Protein AF-A0A9E4GDI8-F1 (afdb_monomer)

Mean predicted aligned error: 14.71 Å

pLDDT: mean 86.77, std 12.16, range [35.47, 97.0]

Radius of gyration: 60.46 Å; Cα contacts (8 Å, |Δi|>4): 9; chains: 1; bounding box: 121×30×166 Å

Structure (mmCIF, N/CA/C/O backbone):
data_AF-A0A9E4GDI8-F1
#
_entry.id   AF-A0A9E4GDI8-F1
#
loop_
_atom_site.group_PDB
_atom_site.id
_atom_site.type_symbol
_atom_site.label_atom_id
_atom_site.label_alt_id
_atom_site.label_comp_id
_atom_site.label_asym_id
_atom_site.label_entity_id
_atom_site.label_seq_id
_atom_site.pdbx_PDB_ins_code
_atom_site.Cartn_x
_atom_site.Cartn_y
_atom_site.Cartn_z
_atom_site.occupancy
_atom_site.B_iso_or_equiv
_atom_site.auth_seq_id
_atom_site.auth_comp_id
_atom_site.auth_asym_id
_atom_site.auth_atom_id
_atom_site.pdbx_PDB_model_num
ATOM 1 N N . MET A 1 1 ? 57.748 15.803 -85.237 1.00 35.47 1 MET A N 1
ATOM 2 C CA . MET A 1 1 ? 56.454 16.250 -84.682 1.00 35.47 1 MET A CA 1
ATOM 3 C C . MET A 1 1 ? 55.592 15.006 -84.532 1.00 35.47 1 MET A C 1
ATOM 5 O O . MET A 1 1 ? 55.332 14.368 -85.541 1.00 35.47 1 MET A O 1
ATOM 9 N N . LEU A 1 2 ? 55.294 14.577 -83.299 1.00 44.78 2 LEU A N 1
ATOM 10 C CA . LEU A 1 2 ? 54.489 13.376 -83.039 1.00 44.78 2 LEU A CA 1
ATOM 11 C C . LEU A 1 2 ? 53.054 13.609 -83.529 1.00 44.78 2 LEU A C 1
ATOM 13 O O . LEU A 1 2 ? 52.298 14.337 -82.892 1.00 44.78 2 LEU A O 1
ATOM 17 N N . ALA A 1 3 ? 52.693 12.997 -84.652 1.00 49.34 3 ALA A N 1
ATOM 18 C CA . ALA A 1 3 ? 51.306 12.868 -85.066 1.00 49.34 3 ALA A CA 1
ATOM 19 C C . ALA A 1 3 ? 50.726 11.628 -84.372 1.00 49.34 3 ALA A C 1
ATOM 21 O O . ALA A 1 3 ? 51.090 10.507 -84.711 1.00 49.34 3 ALA A O 1
ATOM 22 N N . PHE A 1 4 ? 49.866 11.843 -83.378 1.00 60.97 4 PHE A N 1
ATOM 23 C CA . PHE A 1 4 ? 48.911 10.843 -82.908 1.00 60.97 4 PHE A CA 1
ATOM 24 C C . PHE A 1 4 ? 47.687 10.914 -83.832 1.00 60.97 4 PHE A C 1
ATOM 26 O O . PHE A 1 4 ? 46.903 11.858 -83.697 1.00 60.97 4 PHE A O 1
ATOM 33 N N . PRO A 1 5 ? 47.496 9.993 -84.790 1.00 63.22 5 PRO A N 1
ATOM 34 C CA . PRO A 1 5 ? 46.179 9.818 -85.378 1.00 63.22 5 PRO A CA 1
ATOM 35 C C . PRO A 1 5 ? 45.236 9.222 -84.312 1.00 63.22 5 PRO A C 1
ATOM 37 O O . PRO A 1 5 ? 45.672 8.416 -83.486 1.00 63.22 5 PRO A O 1
ATOM 40 N N . PRO A 1 6 ? 43.949 9.603 -84.278 1.00 62.31 6 PRO A N 1
ATOM 41 C CA . PRO A 1 6 ? 42.959 8.896 -83.479 1.00 62.31 6 PRO A CA 1
ATOM 42 C C . PRO A 1 6 ? 42.693 7.535 -84.134 1.00 62.31 6 PRO A C 1
ATOM 44 O O . PRO A 1 6 ? 41.814 7.397 -84.982 1.00 62.31 6 PRO A O 1
ATOM 47 N N . ASP A 1 7 ? 43.487 6.534 -83.769 1.00 70.81 7 ASP A N 1
ATOM 48 C CA . ASP A 1 7 ? 43.272 5.158 -84.203 1.00 70.81 7 ASP A CA 1
ATOM 49 C C . ASP A 1 7 ? 42.003 4.578 -83.554 1.00 70.81 7 ASP A C 1
ATOM 51 O O . ASP A 1 7 ? 41.621 4.942 -82.438 1.00 70.81 7 ASP A O 1
ATOM 55 N N . TRP A 1 8 ? 41.352 3.628 -84.235 1.00 77.31 8 TRP A N 1
ATOM 56 C CA . TRP A 1 8 ? 40.166 2.901 -83.745 1.00 77.31 8 TRP A CA 1
ATOM 57 C C . TRP A 1 8 ? 40.364 2.307 -82.335 1.00 77.31 8 TRP A C 1
ATOM 59 O O . TRP A 1 8 ? 39.433 2.226 -81.532 1.00 77.31 8 TRP A O 1
ATOM 69 N N . THR A 1 9 ? 41.605 1.960 -81.994 1.00 81.94 9 THR A N 1
ATOM 70 C CA . THR A 1 9 ? 42.047 1.523 -80.665 1.00 81.94 9 THR A CA 1
ATOM 71 C C . THR A 1 9 ? 41.797 2.552 -79.564 1.00 81.94 9 THR A C 1
ATOM 73 O O . THR A 1 9 ? 41.423 2.153 -78.464 1.00 81.94 9 THR A O 1
ATOM 76 N N . PHE A 1 10 ? 41.924 3.856 -79.831 1.00 83.81 10 PHE A N 1
ATOM 77 C CA . PHE A 1 10 ? 41.603 4.907 -78.858 1.00 83.81 10 PHE A CA 1
ATOM 78 C C . PHE A 1 10 ? 40.106 4.916 -78.522 1.00 83.81 10 PHE A C 1
ATOM 80 O O . PHE A 1 10 ? 39.724 5.002 -77.354 1.00 83.81 10 PHE A O 1
ATOM 87 N N . PHE A 1 11 ? 39.254 4.731 -79.534 1.00 85.25 11 PHE A N 1
ATOM 88 C CA . PHE A 1 11 ? 37.809 4.610 -79.344 1.00 85.25 11 PHE A CA 1
ATOM 89 C C . PHE A 1 11 ? 37.452 3.340 -78.557 1.00 85.25 11 PHE A C 1
ATOM 91 O O . PHE A 1 11 ? 36.686 3.406 -77.596 1.00 85.25 11 PHE A O 1
ATOM 98 N N . CYS A 1 12 ? 38.067 2.197 -78.886 1.00 87.44 12 CYS A N 1
ATOM 99 C CA . CYS A 1 12 ? 37.931 0.967 -78.100 1.00 87.44 12 CYS A CA 1
ATOM 100 C C . CYS A 1 12 ? 38.393 1.142 -76.646 1.00 87.44 12 CYS A C 1
ATOM 102 O O . CYS A 1 12 ? 37.747 0.617 -75.741 1.00 87.44 12 CYS A O 1
ATOM 104 N N . GLN A 1 13 ? 39.468 1.891 -76.397 1.00 88.62 13 GLN A N 1
ATOM 105 C CA . GLN A 1 13 ? 39.971 2.134 -75.046 1.00 88.62 13 GLN A CA 1
ATOM 106 C C . GLN A 1 13 ? 39.040 3.036 -74.228 1.00 88.62 13 GLN A C 1
ATOM 108 O O . GLN A 1 13 ? 38.829 2.766 -73.046 1.00 88.62 13 GLN A O 1
ATOM 113 N N . ILE A 1 14 ? 38.419 4.047 -74.846 1.00 91.44 14 ILE A N 1
ATOM 114 C CA . ILE A 1 14 ? 37.369 4.853 -74.203 1.00 91.44 14 ILE A CA 1
ATOM 115 C C . ILE A 1 14 ? 36.160 3.983 -73.856 1.00 91.44 14 ILE A C 1
ATOM 117 O O . ILE A 1 14 ? 35.658 4.052 -72.735 1.00 91.44 14 ILE A O 1
ATOM 121 N N . VAL A 1 15 ? 35.704 3.141 -74.787 1.00 93.31 15 VAL A N 1
ATOM 122 C CA . VAL A 1 15 ? 34.578 2.229 -74.539 1.00 93.31 15 VAL A CA 1
ATOM 123 C C . VAL A 1 15 ? 34.909 1.264 -73.399 1.00 93.31 15 VAL A C 1
ATOM 125 O O . VAL A 1 15 ? 34.106 1.110 -72.482 1.00 93.31 15 VAL A O 1
ATOM 128 N N . LEU A 1 16 ? 36.108 0.675 -73.393 1.00 92.62 16 LEU A N 1
ATOM 129 C CA . LEU A 1 16 ? 36.563 -0.205 -72.316 1.00 92.62 16 LEU A CA 1
ATOM 130 C C . LEU A 1 16 ? 36.623 0.526 -70.968 1.00 92.62 16 LEU A C 1
ATOM 132 O O . LEU A 1 16 ? 36.188 -0.024 -69.958 1.00 92.62 16 LEU A O 1
ATOM 136 N N . PHE A 1 17 ? 37.108 1.770 -70.946 1.00 94.00 17 PHE A N 1
ATOM 137 C CA . PHE A 1 17 ? 37.138 2.595 -69.740 1.00 94.00 17 PHE A CA 1
ATOM 138 C C . PHE A 1 17 ? 35.731 2.913 -69.225 1.00 94.00 17 PHE A C 1
ATOM 140 O O . PHE A 1 17 ? 35.487 2.804 -68.027 1.00 94.00 17 PHE A O 1
ATOM 147 N N . LEU A 1 18 ? 34.787 3.255 -70.107 1.00 94.69 18 LEU A N 1
ATOM 148 C CA . LEU A 1 18 ? 33.397 3.519 -69.725 1.00 94.69 18 LEU A CA 1
ATOM 149 C C . LEU A 1 18 ? 32.699 2.266 -69.189 1.00 94.69 18 LEU A C 1
ATOM 151 O O . LEU A 1 18 ? 31.986 2.350 -68.190 1.00 94.69 18 LEU A O 1
ATOM 155 N N . VAL A 1 19 ? 32.933 1.105 -69.808 1.00 94.25 19 VAL A N 1
ATOM 156 C CA . VAL A 1 19 ? 32.424 -0.184 -69.315 1.00 94.25 19 VAL A CA 1
ATOM 157 C C . VAL A 1 19 ? 33.023 -0.500 -67.946 1.00 94.25 19 VAL A C 1
ATOM 159 O O . VAL A 1 19 ? 32.280 -0.806 -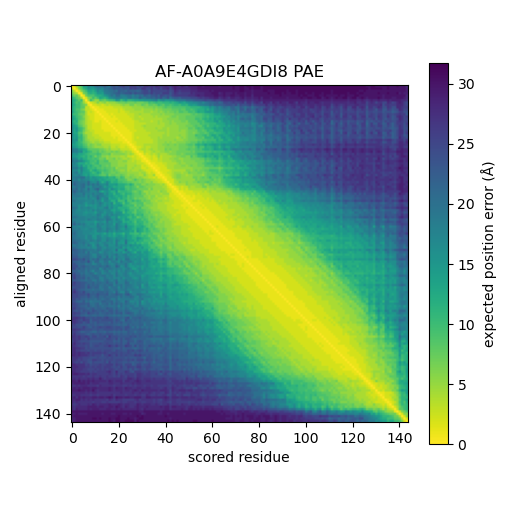67.015 1.00 94.25 19 VAL A O 1
ATOM 162 N N . LEU A 1 20 ? 34.343 -0.363 -67.788 1.00 91.56 20 LEU A N 1
ATOM 163 C CA . LEU A 1 20 ? 35.017 -0.561 -66.506 1.00 91.56 20 LEU A CA 1
ATOM 164 C C . LEU A 1 20 ? 34.462 0.390 -65.442 1.00 91.56 20 LEU A C 1
ATOM 166 O O . LEU A 1 20 ? 34.133 -0.056 -64.351 1.00 91.56 20 LEU A O 1
ATOM 170 N N . TRP A 1 21 ? 34.306 1.676 -65.759 1.00 91.25 21 TRP A N 1
ATOM 171 C CA . TRP A 1 21 ? 33.751 2.679 -64.853 1.00 91.25 21 TRP A CA 1
ATOM 172 C C . TRP A 1 21 ? 32.312 2.356 -64.443 1.00 91.25 21 TRP A C 1
ATOM 174 O O . TRP A 1 21 ? 31.977 2.460 -63.264 1.00 91.25 21 TRP A O 1
ATOM 184 N N . ALA A 1 22 ? 31.470 1.909 -65.379 1.00 90.94 22 ALA A N 1
ATOM 185 C CA . ALA A 1 22 ? 30.099 1.499 -65.088 1.00 90.94 22 ALA A CA 1
ATOM 186 C C . ALA A 1 22 ? 30.053 0.278 -64.152 1.00 90.94 22 ALA A C 1
ATOM 188 O O . ALA A 1 22 ? 29.294 0.275 -63.179 1.00 90.94 22 ALA A O 1
ATOM 189 N N . VAL A 1 23 ? 30.905 -0.724 -64.398 1.00 90.62 23 VAL A N 1
ATOM 190 C CA . VAL A 1 23 ? 31.053 -1.894 -63.519 1.0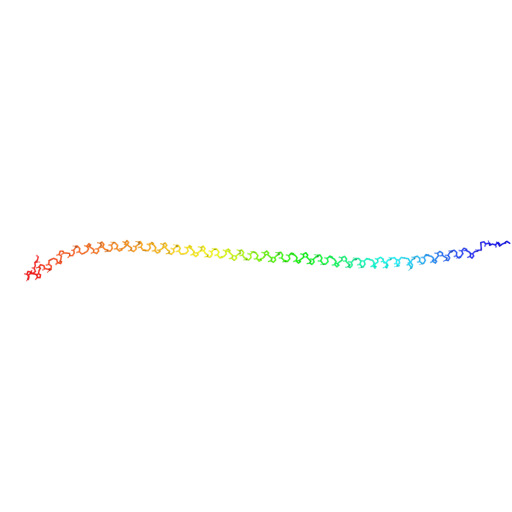0 90.62 23 VAL A CA 1
ATOM 191 C C . VAL A 1 23 ? 31.551 -1.463 -62.140 1.00 90.62 23 VAL A C 1
ATOM 193 O O . VAL A 1 23 ? 30.970 -1.850 -61.130 1.00 90.62 23 VAL A O 1
ATOM 196 N N . LEU A 1 24 ? 32.568 -0.602 -62.078 1.00 87.25 24 LEU A N 1
ATOM 197 C CA . LEU A 1 24 ? 33.147 -0.109 -60.829 1.00 87.25 24 LEU A CA 1
ATOM 198 C C . LEU A 1 24 ? 32.125 0.685 -60.005 1.00 87.25 24 LEU A C 1
ATOM 200 O O . LEU A 1 24 ? 32.006 0.484 -58.798 1.00 87.25 24 LEU A O 1
ATOM 204 N N . ARG A 1 25 ? 31.336 1.544 -60.660 1.00 87.00 25 ARG A N 1
ATOM 205 C CA . ARG A 1 25 ? 30.243 2.305 -60.040 1.00 87.00 25 ARG A CA 1
ATOM 206 C C . ARG A 1 25 ? 29.209 1.385 -59.396 1.00 87.00 25 ARG A C 1
ATOM 208 O O . ARG A 1 25 ? 28.827 1.612 -58.251 1.00 87.00 25 ARG A O 1
ATOM 215 N N . ARG A 1 26 ? 28.782 0.347 -60.118 1.00 84.12 26 ARG A N 1
ATOM 216 C CA . ARG A 1 26 ? 27.768 -0.610 -59.652 1.00 84.12 26 ARG A CA 1
ATOM 217 C C . ARG A 1 26 ? 28.297 -1.530 -58.546 1.00 84.12 26 ARG A C 1
ATOM 219 O O . ARG A 1 26 ? 27.565 -1.827 -57.610 1.00 84.12 26 ARG A O 1
ATOM 226 N N . VAL A 1 27 ? 29.547 -1.986 -58.656 1.00 85.62 27 VAL A N 1
ATOM 227 C CA . VAL A 1 27 ? 30.117 -3.036 -57.792 1.00 85.62 27 VAL A CA 1
ATOM 228 C C . VAL A 1 27 ? 30.839 -2.485 -56.564 1.00 85.62 27 VAL A C 1
ATOM 230 O O . VAL A 1 27 ? 30.859 -3.159 -55.543 1.00 85.62 27 VAL A O 1
ATOM 233 N N . LEU A 1 28 ? 31.433 -1.289 -56.619 1.00 81.50 28 LEU A N 1
ATOM 234 C CA . LEU A 1 28 ? 32.186 -0.739 -55.484 1.00 81.50 28 LEU A CA 1
ATOM 235 C C . LEU A 1 28 ? 31.467 0.422 -54.806 1.00 81.50 28 LEU A C 1
ATOM 237 O O . LEU A 1 28 ? 31.358 0.414 -53.585 1.00 81.50 28 LEU A O 1
ATOM 241 N N . PHE A 1 29 ? 30.957 1.404 -55.546 1.00 83.69 29 PHE A N 1
ATOM 242 C CA . PHE A 1 29 ? 30.465 2.632 -54.912 1.00 83.69 29 PHE A CA 1
ATOM 243 C C . PHE A 1 29 ? 29.132 2.441 -54.181 1.00 83.69 29 PHE A C 1
ATOM 245 O O . PHE A 1 29 ? 29.026 2.833 -53.021 1.00 83.69 29 PHE A O 1
ATOM 252 N N . GLU A 1 30 ? 28.141 1.798 -54.807 1.00 80.75 30 GLU A N 1
ATOM 253 C CA . GLU A 1 30 ? 26.856 1.526 -54.144 1.00 80.75 30 GLU A CA 1
ATOM 254 C C . GLU A 1 30 ? 26.992 0.658 -52.880 1.00 80.75 30 GLU A C 1
ATOM 256 O O . GLU A 1 30 ? 26.555 1.103 -51.816 1.00 80.75 30 GLU A O 1
ATOM 261 N N . PRO A 1 31 ? 27.616 -0.536 -52.920 1.00 83.94 31 PRO A N 1
ATOM 262 C CA . PRO A 1 31 ? 27.670 -1.386 -51.734 1.00 83.94 31 PRO A CA 1
ATOM 263 C C . PRO A 1 31 ? 28.561 -0.820 -50.626 1.00 83.94 31 PRO A C 1
ATOM 265 O O . PRO A 1 31 ? 28.251 -1.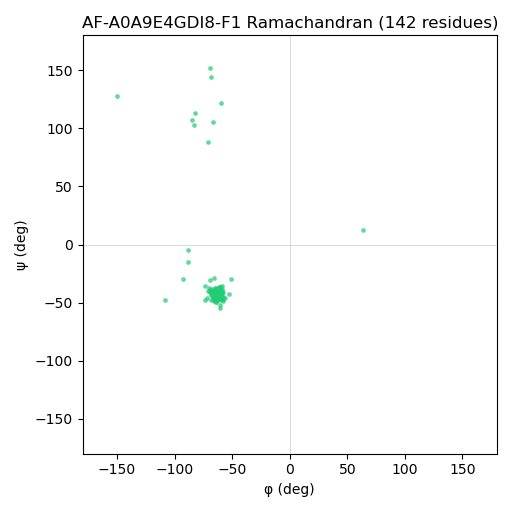032 -49.455 1.00 83.94 31 PRO A O 1
ATOM 268 N N . ASN A 1 32 ? 29.625 -0.069 -50.944 1.00 81.81 32 ASN A N 1
ATOM 269 C CA . ASN A 1 32 ? 30.426 0.572 -49.897 1.00 81.81 32 ASN A CA 1
ATOM 270 C C . ASN A 1 32 ? 29.631 1.669 -49.178 1.00 81.81 32 ASN A C 1
ATOM 272 O O . ASN A 1 32 ? 29.635 1.699 -47.952 1.00 81.81 32 ASN A O 1
ATOM 276 N N . LEU A 1 33 ? 28.892 2.520 -49.897 1.00 82.25 33 LEU A N 1
ATOM 277 C CA . LEU A 1 33 ? 28.067 3.556 -49.263 1.00 82.25 33 LEU A CA 1
ATOM 278 C C . LEU A 1 33 ? 26.966 2.956 -48.379 1.00 82.25 33 LEU A C 1
ATOM 280 O O . LEU A 1 33 ? 26.763 3.419 -47.258 1.00 82.25 33 LEU A O 1
ATOM 284 N N . VAL A 1 34 ? 26.313 1.885 -48.840 1.00 83.19 34 VAL A N 1
ATOM 285 C CA . VAL A 1 34 ? 25.309 1.155 -48.047 1.00 83.19 34 VAL A CA 1
ATOM 286 C C . VAL A 1 34 ? 25.931 0.539 -46.792 1.00 83.19 34 VAL A C 1
ATOM 288 O O . VAL A 1 34 ? 25.333 0.590 -45.720 1.00 83.19 34 VAL A O 1
ATOM 291 N N . LEU A 1 35 ? 27.145 -0.012 -46.885 1.00 80.81 35 LEU A N 1
ATOM 292 C CA . LEU A 1 35 ? 27.838 -0.586 -45.733 1.00 80.81 35 LEU A CA 1
ATOM 293 C C . LEU A 1 35 ? 28.207 0.478 -44.688 1.00 80.81 35 LEU A C 1
ATOM 295 O O . LEU A 1 35 ? 28.050 0.223 -43.494 1.00 80.81 35 LEU A O 1
ATOM 299 N N . LEU A 1 36 ? 28.676 1.657 -45.112 1.00 80.25 36 LEU A N 1
ATOM 300 C CA . LEU A 1 36 ? 28.946 2.767 -44.192 1.00 80.25 36 LEU A CA 1
ATOM 301 C C . LEU A 1 36 ? 27.655 3.262 -43.526 1.00 80.25 36 LEU A C 1
ATOM 303 O O . LEU A 1 36 ? 27.615 3.355 -42.300 1.00 80.25 36 LEU A O 1
ATOM 307 N N . ALA A 1 37 ? 26.591 3.476 -44.306 1.00 81.62 37 ALA A N 1
ATOM 308 C CA . ALA A 1 37 ? 25.293 3.901 -43.784 1.00 81.62 37 ALA A CA 1
ATOM 309 C C . ALA A 1 37 ? 24.703 2.884 -42.792 1.00 81.62 37 ALA A C 1
ATOM 311 O O . ALA A 1 37 ? 24.210 3.268 -41.737 1.00 81.62 37 ALA A O 1
ATOM 312 N N . ASN A 1 38 ? 24.821 1.581 -43.069 1.00 80.12 38 ASN A N 1
ATOM 313 C CA . ASN A 1 38 ? 24.373 0.529 -42.153 1.00 80.12 38 ASN A CA 1
ATOM 314 C C . ASN A 1 38 ? 25.172 0.509 -40.845 1.00 80.12 38 ASN A C 1
ATOM 316 O O . ASN A 1 38 ? 24.606 0.254 -39.788 1.00 80.12 38 ASN A O 1
ATOM 320 N N . ARG A 1 39 ? 26.484 0.772 -40.876 1.00 78.69 39 ARG A N 1
ATOM 321 C CA . ARG A 1 39 ? 27.301 0.822 -39.650 1.00 78.69 39 ARG A CA 1
ATOM 322 C C . ARG A 1 39 ? 26.949 2.024 -38.788 1.00 78.69 39 ARG A C 1
ATOM 324 O O . ARG A 1 39 ? 26.867 1.886 -37.567 1.00 78.69 39 ARG A O 1
ATOM 331 N N . GLU A 1 40 ? 26.729 3.168 -39.421 1.00 77.69 40 GLU A N 1
ATOM 332 C CA . GLU A 1 40 ? 26.304 4.390 -38.748 1.00 77.69 40 GLU A CA 1
ATOM 333 C C . GLU A 1 40 ? 24.900 4.217 -38.158 1.00 77.69 40 GLU A C 1
ATOM 335 O O . GLU A 1 40 ? 24.706 4.455 -36.968 1.00 77.69 40 GLU A O 1
ATOM 340 N N . HIS A 1 41 ? 23.964 3.669 -38.937 1.00 79.44 41 HIS A N 1
ATOM 341 C CA . HIS A 1 41 ? 22.604 3.378 -38.491 1.00 79.44 41 HIS A CA 1
ATOM 342 C C . HIS A 1 41 ? 22.559 2.350 -37.358 1.00 79.44 41 HIS A C 1
ATOM 344 O O . HIS A 1 41 ? 21.867 2.570 -36.373 1.00 79.44 41 HIS A O 1
ATOM 350 N N . ASN A 1 42 ? 23.329 1.263 -37.437 1.00 78.12 42 ASN A N 1
ATOM 351 C CA . ASN A 1 42 ? 23.348 0.249 -36.381 1.00 78.12 42 ASN A CA 1
ATOM 352 C C . ASN A 1 42 ? 23.971 0.785 -35.087 1.00 78.12 42 ASN A C 1
ATOM 354 O O . ASN A 1 42 ? 23.487 0.476 -34.003 1.00 78.12 42 ASN A O 1
ATOM 358 N N . SER A 1 43 ? 25.025 1.599 -35.182 1.00 77.31 43 SER A N 1
ATOM 359 C CA . SER A 1 43 ? 25.681 2.177 -34.001 1.00 77.31 43 SER A CA 1
ATOM 360 C C . SER A 1 43 ? 24.811 3.250 -33.345 1.00 77.31 43 SER A C 1
ATOM 362 O O . SER A 1 43 ? 24.624 3.237 -32.129 1.00 77.31 43 SER A O 1
ATOM 364 N N . ALA A 1 44 ? 24.249 4.159 -34.147 1.00 81.75 44 ALA A N 1
ATOM 365 C CA . ALA A 1 44 ? 23.356 5.208 -33.665 1.00 81.75 44 ALA A CA 1
ATOM 366 C C . ALA A 1 44 ? 22.024 4.630 -33.164 1.00 81.75 44 ALA A C 1
ATOM 368 O O . ALA A 1 44 ? 21.546 5.027 -32.105 1.00 81.75 44 ALA A O 1
ATOM 369 N N . GLY A 1 45 ? 21.470 3.650 -33.879 1.00 84.44 45 GLY A N 1
ATOM 370 C CA . GLY A 1 45 ? 20.242 2.946 -33.522 1.00 84.44 45 GLY A CA 1
ATOM 371 C C . GLY A 1 45 ? 20.382 2.169 -32.219 1.00 84.44 45 GLY A C 1
ATOM 372 O O . GLY A 1 45 ? 19.552 2.337 -31.335 1.00 84.44 45 GLY A O 1
ATOM 373 N N . ALA A 1 46 ? 21.471 1.415 -32.035 1.00 81.38 46 ALA A N 1
ATOM 374 C CA . ALA A 1 46 ? 21.722 0.701 -30.782 1.00 81.38 46 ALA A CA 1
ATOM 375 C C . ALA A 1 46 ? 21.912 1.656 -29.592 1.00 81.38 46 ALA A C 1
ATOM 377 O O . ALA A 1 46 ? 21.454 1.368 -28.486 1.00 81.38 46 ALA A O 1
ATOM 378 N N . LEU A 1 47 ? 22.565 2.807 -29.802 1.00 84.62 47 LEU A N 1
ATOM 379 C CA . LEU A 1 47 ? 22.709 3.818 -28.754 1.00 84.62 47 LEU A CA 1
ATOM 380 C C . LEU A 1 47 ? 21.352 4.439 -28.398 1.00 84.62 47 LEU A C 1
ATOM 382 O O . LEU A 1 47 ? 21.028 4.572 -27.219 1.00 84.62 47 LEU A O 1
ATOM 386 N N . GLN A 1 48 ? 20.548 4.777 -29.408 1.00 89.94 48 GLN A N 1
ATOM 387 C CA . GLN A 1 48 ? 19.213 5.335 -29.229 1.00 89.94 48 GLN A CA 1
ATOM 388 C C . GLN A 1 48 ? 18.288 4.343 -28.515 1.00 89.94 48 GLN A C 1
ATOM 390 O O . GLN A 1 48 ? 17.648 4.709 -27.530 1.00 89.94 48 GLN A O 1
ATOM 395 N N . GLU A 1 49 ? 18.272 3.083 -28.937 1.00 88.44 49 GLU A N 1
ATOM 396 C CA . GLU A 1 49 ? 17.501 2.017 -28.300 1.00 88.44 49 GLU A CA 1
ATOM 397 C C . GLU A 1 49 ? 17.937 1.815 -26.843 1.00 88.44 49 GLU A C 1
ATOM 399 O O . GLU A 1 49 ? 17.101 1.789 -25.943 1.00 88.44 49 GLU A O 1
ATOM 404 N N . ALA A 1 50 ? 19.245 1.796 -26.565 1.00 87.88 50 ALA A N 1
ATOM 405 C CA . ALA A 1 50 ? 19.749 1.705 -25.197 1.00 87.88 50 ALA A CA 1
ATOM 406 C C . ALA A 1 50 ? 19.325 2.904 -24.330 1.00 87.88 50 ALA A C 1
ATOM 408 O O . ALA A 1 50 ? 19.008 2.728 -23.151 1.00 87.88 50 ALA A O 1
ATOM 409 N N . THR A 1 51 ? 19.302 4.121 -24.887 1.00 91.81 51 THR A N 1
ATOM 410 C CA . THR A 1 51 ? 18.806 5.302 -24.160 1.00 91.81 51 THR A CA 1
ATOM 411 C C . THR A 1 51 ? 17.301 5.249 -23.919 1.00 91.81 51 THR A C 1
ATOM 413 O O . THR A 1 51 ? 16.867 5.585 -22.820 1.00 91.81 51 THR A O 1
ATOM 416 N N . GLN A 1 52 ? 16.519 4.771 -24.889 1.00 94.12 52 GLN A N 1
ATOM 417 C CA . GLN A 1 52 ? 15.073 4.602 -24.745 1.00 94.12 52 GLN A CA 1
ATOM 418 C C . GLN A 1 52 ? 14.742 3.543 -23.696 1.00 94.12 52 GLN A C 1
ATOM 420 O O . GLN A 1 52 ? 13.967 3.817 -22.791 1.00 94.12 52 GLN A O 1
ATOM 425 N N . ILE A 1 53 ? 15.408 2.386 -23.727 1.00 92.44 53 ILE A N 1
ATOM 426 C CA . ILE A 1 53 ? 15.217 1.327 -22.727 1.00 92.44 53 ILE A CA 1
ATOM 427 C C . ILE A 1 53 ? 15.532 1.840 -21.316 1.00 92.44 53 ILE A C 1
ATOM 429 O O . ILE A 1 53 ? 14.811 1.522 -20.371 1.00 92.44 53 ILE A O 1
ATOM 433 N N . LYS A 1 54 ? 16.592 2.643 -21.153 1.00 92.81 54 LYS A N 1
ATOM 434 C CA . LYS A 1 54 ? 16.917 3.255 -19.855 1.00 92.81 54 LYS A CA 1
ATOM 435 C C . LYS A 1 54 ? 15.852 4.252 -19.408 1.00 92.81 54 LYS A C 1
ATOM 437 O O . LYS A 1 54 ? 15.431 4.181 -18.258 1.00 92.81 54 LYS A O 1
ATOM 442 N N . ALA A 1 55 ? 15.406 5.134 -20.300 1.00 95.00 55 ALA A N 1
ATOM 443 C CA . ALA A 1 55 ? 14.355 6.099 -19.997 1.00 95.00 55 ALA A CA 1
ATOM 444 C C . ALA A 1 55 ? 13.042 5.394 -19.614 1.00 95.00 55 ALA A C 1
ATOM 446 O O . ALA A 1 55 ? 12.457 5.704 -18.581 1.00 95.00 55 ALA A O 1
ATOM 447 N N . ASP A 1 56 ? 12.633 4.378 -20.373 1.00 93.62 56 ASP A N 1
ATOM 448 C CA . ASP A 1 56 ? 11.434 3.586 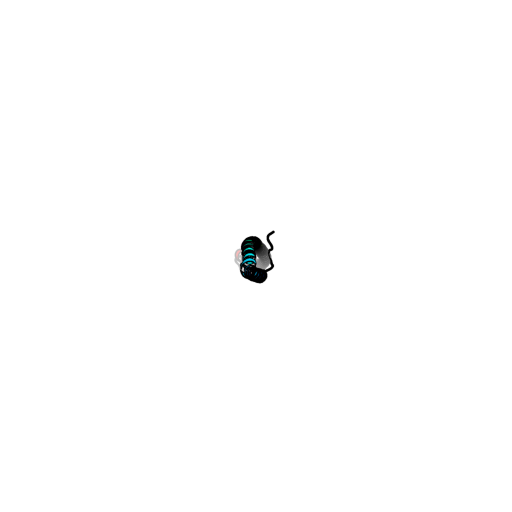-20.093 1.00 93.62 56 ASP A CA 1
ATOM 449 C C . ASP A 1 56 ? 11.545 2.830 -18.765 1.00 93.62 56 ASP A C 1
ATOM 451 O O . ASP A 1 56 ? 10.572 2.732 -18.018 1.00 93.62 56 ASP A O 1
ATOM 455 N N . ALA A 1 57 ? 12.728 2.296 -18.444 1.00 92.56 57 ALA A N 1
ATOM 456 C CA . ALA A 1 57 ? 12.976 1.640 -17.165 1.00 92.56 57 ALA A CA 1
ATOM 457 C C . ALA A 1 57 ? 12.902 2.627 -15.990 1.00 92.56 57 ALA A C 1
ATOM 459 O O . ALA A 1 57 ? 12.355 2.285 -14.941 1.00 92.56 57 ALA A O 1
ATOM 460 N N . GLU A 1 58 ? 13.413 3.848 -16.156 1.00 94.38 58 GLU A N 1
ATOM 461 C CA . GLU A 1 58 ? 13.300 4.905 -15.150 1.00 94.38 58 GLU A CA 1
ATOM 462 C C . GLU A 1 58 ? 11.850 5.350 -14.957 1.00 94.38 58 GLU A C 1
ATOM 464 O O . GLU A 1 58 ? 11.398 5.421 -13.814 1.00 94.38 58 GLU A O 1
ATOM 469 N N . VAL A 1 59 ? 11.102 5.573 -16.042 1.00 95.88 59 VAL A N 1
ATOM 470 C CA . VAL A 1 59 ? 9.679 5.944 -15.992 1.00 95.88 59 VAL A CA 1
ATOM 471 C C . VAL A 1 59 ? 8.869 4.854 -15.296 1.00 95.88 59 VAL A C 1
ATOM 473 O O . VAL A 1 59 ? 8.212 5.130 -14.294 1.00 95.88 59 VAL A O 1
ATOM 476 N N . LYS A 1 60 ? 8.995 3.593 -15.728 1.00 93.12 60 LYS A N 1
ATOM 477 C CA . LYS A 1 60 ? 8.311 2.460 -15.080 1.00 93.12 60 LYS A CA 1
ATOM 478 C C . LYS A 1 60 ? 8.734 2.290 -13.623 1.00 93.12 60 LYS A C 1
ATOM 480 O O . LYS A 1 60 ? 7.917 1.954 -12.771 1.00 93.12 60 LYS A O 1
ATOM 485 N N . GLY A 1 61 ? 10.008 2.532 -13.315 1.00 94.38 61 GLY A N 1
ATOM 486 C CA . GLY A 1 61 ? 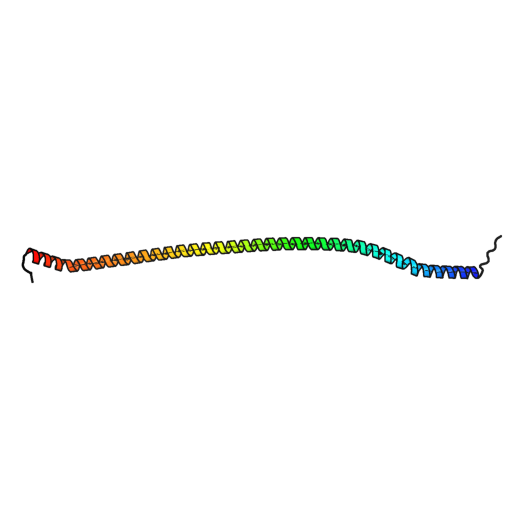10.522 2.500 -11.950 1.00 94.38 61 GLY A CA 1
ATOM 487 C C . GLY A 1 61 ? 9.912 3.589 -11.065 1.00 94.38 61 GLY A C 1
ATOM 488 O O . GLY A 1 61 ? 9.598 3.326 -9.903 1.00 94.38 61 GLY A O 1
ATOM 489 N N . GLN A 1 62 ? 9.721 4.796 -11.599 1.00 95.88 62 GLN A N 1
ATOM 490 C CA . GLN A 1 62 ? 9.042 5.889 -10.905 1.00 95.88 62 GLN A CA 1
ATOM 491 C C . GLN A 1 62 ? 7.553 5.592 -10.722 1.00 95.88 62 GLN A C 1
ATOM 493 O O . GLN A 1 62 ? 7.067 5.685 -9.599 1.00 95.88 62 GLN A O 1
ATOM 498 N N . GLU A 1 63 ? 6.853 5.159 -11.771 1.00 95.31 63 GLU A N 1
ATOM 499 C CA . GLU A 1 63 ? 5.440 4.766 -11.701 1.00 95.31 63 GLU A CA 1
ATOM 500 C C . GLU A 1 63 ? 5.210 3.675 -10.652 1.00 95.31 63 GLU A C 1
ATOM 502 O O . GLU A 1 63 ? 4.327 3.809 -9.807 1.00 95.31 63 GLU A O 1
ATOM 507 N N . TYR A 1 64 ? 6.053 2.639 -10.634 1.00 93.75 64 TYR A N 1
ATOM 508 C CA . TYR A 1 64 ? 5.971 1.568 -9.643 1.00 93.75 64 TYR A CA 1
ATOM 509 C C . TYR A 1 64 ? 6.165 2.080 -8.210 1.00 93.75 64 TYR A C 1
ATOM 511 O O . TYR A 1 64 ? 5.432 1.695 -7.299 1.00 93.75 64 TYR 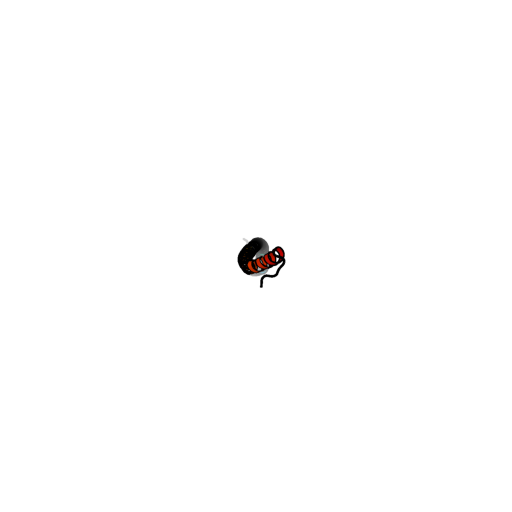A O 1
ATOM 519 N N . ARG A 1 65 ? 7.137 2.977 -7.987 1.00 94.50 65 ARG A N 1
ATOM 520 C CA . ARG A 1 65 ? 7.362 3.592 -6.667 1.00 94.50 65 ARG A CA 1
ATOM 521 C C . ARG A 1 65 ? 6.178 4.450 -6.234 1.00 94.50 65 ARG A C 1
ATOM 523 O O . ARG A 1 65 ? 5.804 4.389 -5.065 1.00 94.50 65 ARG A O 1
ATOM 530 N N . THR A 1 66 ? 5.596 5.214 -7.154 1.00 96.25 66 THR A N 1
ATOM 531 C CA . THR A 1 66 ? 4.416 6.046 -6.894 1.00 96.25 66 THR A CA 1
ATOM 532 C C . THR A 1 66 ? 3.211 5.184 -6.540 1.00 96.25 66 THR A C 1
ATOM 534 O O . THR A 1 66 ? 2.615 5.399 -5.490 1.00 96.25 66 THR A O 1
ATOM 537 N N . GLN A 1 67 ? 2.918 4.147 -7.330 1.00 94.69 67 GLN A N 1
ATOM 538 C CA . GLN A 1 67 ? 1.831 3.204 -7.044 1.00 94.69 67 GLN A CA 1
ATOM 539 C C . GLN A 1 67 ? 2.025 2.505 -5.694 1.00 94.69 67 GLN A C 1
ATOM 541 O O . GLN A 1 67 ? 1.077 2.351 -4.930 1.00 94.69 67 GLN A O 1
ATOM 546 N N . LEU A 1 68 ? 3.260 2.121 -5.354 1.00 95.81 68 LEU A N 1
ATOM 547 C CA . LEU A 1 68 ? 3.557 1.516 -4.057 1.00 95.81 68 LEU A CA 1
ATOM 548 C C . LEU A 1 68 ? 3.345 2.501 -2.897 1.00 95.81 68 LEU A C 1
ATOM 550 O O . LEU A 1 68 ? 2.858 2.104 -1.839 1.00 95.81 68 LEU A O 1
ATOM 554 N N . ALA A 1 69 ? 3.727 3.768 -3.070 1.00 96.00 69 ALA A N 1
ATOM 555 C CA . ALA A 1 69 ? 3.507 4.805 -2.066 1.00 96.00 69 ALA A CA 1
ATOM 556 C C . ALA A 1 69 ? 2.011 5.093 -1.874 1.00 96.00 69 ALA A C 1
ATOM 558 O O . ALA A 1 69 ? 1.548 5.177 -0.738 1.00 96.00 69 ALA A O 1
ATOM 559 N N . GLU A 1 70 ? 1.255 5.171 -2.968 1.00 95.88 70 GLU A N 1
ATOM 560 C CA . GLU A 1 70 ? -0.193 5.373 -2.955 1.00 95.88 70 GLU A CA 1
ATOM 561 C C . GLU A 1 70 ? -0.918 4.194 -2.299 1.00 95.88 70 GLU A C 1
ATOM 563 O O . GLU A 1 70 ? -1.703 4.401 -1.379 1.00 95.88 70 GLU A O 1
ATOM 568 N N . ALA A 1 71 ? -0.575 2.954 -2.661 1.00 94.06 71 ALA A N 1
ATOM 569 C CA . ALA A 1 71 ? -1.136 1.756 -2.041 1.00 94.06 71 ALA A CA 1
ATOM 570 C C . ALA A 1 71 ? -0.849 1.691 -0.531 1.00 94.06 71 ALA A C 1
ATOM 572 O O . ALA A 1 71 ? -1.730 1.350 0.256 1.00 94.06 71 ALA A O 1
ATOM 573 N N . ARG A 1 72 ? 0.368 2.058 -0.101 1.00 94.56 72 ARG A N 1
ATOM 574 C CA . ARG A 1 72 ? 0.714 2.145 1.329 1.00 94.56 72 ARG A CA 1
ATOM 575 C C . ARG A 1 72 ? -0.082 3.228 2.047 1.00 94.56 72 ARG A C 1
ATOM 577 O O . ARG A 1 72 ? -0.543 2.991 3.159 1.00 94.56 72 ARG A O 1
ATOM 584 N N . SER A 1 73 ? -0.243 4.395 1.425 1.00 96.00 73 SER A N 1
ATOM 585 C CA . SER A 1 73 ? -1.055 5.478 1.983 1.00 96.00 73 SER A CA 1
ATOM 586 C C . SER A 1 73 ? -2.524 5.071 2.098 1.00 96.00 73 SER A C 1
ATOM 588 O O . SER A 1 73 ? -3.133 5.320 3.132 1.00 96.00 73 SER A O 1
ATOM 590 N N . GLY A 1 74 ? -3.078 4.418 1.073 1.00 95.00 74 GLY A N 1
ATOM 591 C CA . GLY A 1 74 ? -4.449 3.908 1.080 1.00 95.00 74 GLY A CA 1
ATOM 592 C C . GLY A 1 74 ? -4.669 2.870 2.177 1.00 95.00 74 GLY A C 1
ATOM 593 O O . GLY A 1 74 ? -5.599 3.005 2.964 1.00 95.00 74 GLY A O 1
ATOM 594 N N . ALA A 1 75 ? -3.757 1.902 2.312 1.00 93.69 75 ALA A N 1
ATOM 595 C CA . ALA A 1 75 ? -3.825 0.903 3.377 1.00 93.69 75 ALA A CA 1
ATOM 596 C C . ALA A 1 75 ? -3.757 1.533 4.779 1.00 93.69 75 ALA A C 1
ATOM 598 O O . ALA A 1 75 ? -4.505 1.140 5.669 1.00 93.69 75 ALA A O 1
ATOM 599 N N . MET A 1 76 ? -2.891 2.532 4.985 1.00 94.12 76 MET A N 1
ATOM 600 C CA . MET A 1 76 ? -2.806 3.242 6.267 1.00 94.12 76 MET A CA 1
ATOM 601 C C . MET A 1 76 ? -4.109 3.989 6.583 1.00 94.12 76 MET A C 1
ATOM 603 O O . MET A 1 76 ? -4.589 3.933 7.710 1.00 94.12 76 MET A O 1
ATOM 607 N N . GLN A 1 77 ? -4.706 4.649 5.586 1.00 95.94 77 GLN A N 1
ATOM 608 C CA . GLN A 1 77 ? -5.983 5.350 5.742 1.00 95.94 77 GLN A CA 1
ATOM 609 C C . GLN A 1 77 ? -7.134 4.395 6.064 1.00 95.94 77 GLN A C 1
ATOM 611 O O . GLN A 1 77 ? -7.975 4.723 6.896 1.00 95.94 77 GLN A O 1
ATOM 616 N N . GLU A 1 78 ? -7.168 3.221 5.434 1.00 95.25 78 GLU A N 1
ATOM 617 C CA . GLU A 1 78 ? -8.175 2.196 5.710 1.00 95.25 78 GLU A CA 1
ATOM 618 C C . GLU A 1 78 ? -8.030 1.644 7.131 1.00 95.25 78 GLU A C 1
ATOM 620 O O . GLU A 1 78 ? -9.011 1.566 7.867 1.00 95.25 78 GLU A O 1
ATOM 625 N N . VAL A 1 79 ? -6.800 1.349 7.560 1.00 95.75 79 VAL A N 1
ATOM 626 C CA . VAL A 1 79 ? -6.520 0.926 8.938 1.00 95.75 79 VAL A CA 1
ATOM 627 C C . VAL A 1 79 ? -6.957 2.001 9.936 1.00 95.75 79 VAL A C 1
ATOM 629 O O . VAL A 1 79 ? -7.663 1.689 10.894 1.00 95.75 79 VAL A O 1
ATOM 632 N N . ASP A 1 80 ? -6.602 3.265 9.702 1.00 96.19 80 ASP A N 1
ATOM 633 C CA . ASP A 1 80 ? -7.013 4.378 10.562 1.00 96.19 80 ASP A CA 1
ATOM 634 C C . ASP A 1 80 ? -8.540 4.547 10.603 1.00 96.19 80 ASP A C 1
ATOM 636 O O . ASP A 1 80 ? -9.098 4.837 11.664 1.00 96.19 80 ASP A O 1
ATOM 640 N N . ALA A 1 81 ? -9.230 4.352 9.475 1.00 96.44 81 ALA A N 1
ATOM 641 C CA . ALA A 1 81 ? -10.687 4.402 9.407 1.00 96.44 81 ALA A CA 1
ATOM 642 C C . ALA A 1 81 ? -11.327 3.282 10.239 1.00 96.44 81 ALA A C 1
ATOM 644 O O . ALA A 1 81 ? -12.193 3.566 11.065 1.00 96.44 81 ALA A O 1
ATOM 645 N N . VAL A 1 82 ? -10.839 2.045 10.103 1.00 96.06 82 VAL A N 1
ATOM 646 C CA . VAL A 1 82 ? -11.306 0.895 10.893 1.00 96.06 82 VAL A CA 1
ATOM 647 C C . VAL A 1 82 ? -11.069 1.121 12.388 1.00 96.06 82 VAL A C 1
ATOM 649 O O . VAL A 1 82 ? -11.950 0.844 13.199 1.00 96.06 82 VAL A O 1
ATOM 652 N N . TYR A 1 83 ? -9.912 1.663 12.779 1.00 96.00 83 TYR A N 1
ATOM 653 C CA . TYR A 1 83 ? -9.642 1.985 14.183 1.00 96.00 83 TYR A CA 1
ATOM 654 C C . TYR A 1 83 ? -10.586 3.056 14.733 1.00 96.00 83 TYR A C 1
ATOM 656 O O . TYR A 1 83 ? -11.054 2.925 15.866 1.00 96.00 83 TYR A O 1
ATOM 664 N N . ARG A 1 84 ? -10.877 4.106 13.955 1.00 96.56 84 ARG A N 1
ATOM 665 C CA . ARG A 1 84 ? -11.831 5.148 14.360 1.00 96.56 84 ARG A CA 1
ATOM 666 C C . ARG A 1 84 ? -13.239 4.594 14.503 1.00 96.56 84 ARG A C 1
ATOM 668 O O . ARG A 1 84 ? -13.865 4.842 15.527 1.00 96.56 84 ARG A O 1
ATOM 675 N N . GLU A 1 85 ? -13.698 3.808 13.534 1.00 96.25 85 GLU A N 1
ATOM 676 C CA . GLU A 1 85 ? -15.014 3.170 13.586 1.00 96.25 85 GLU A CA 1
ATOM 677 C C . GLU A 1 85 ? -15.127 2.240 14.801 1.00 96.25 85 GLU A C 1
ATOM 679 O O . GLU A 1 85 ? -16.084 2.329 15.566 1.00 96.25 85 GLU A O 1
ATOM 684 N N . ALA A 1 86 ? -14.111 1.410 15.057 1.00 95.25 86 ALA A N 1
ATOM 685 C CA . ALA A 1 86 ? -14.081 0.546 16.235 1.00 95.25 86 ALA A CA 1
ATOM 686 C C . ALA A 1 86 ? -14.110 1.349 17.549 1.00 95.25 86 ALA A C 1
ATOM 688 O O . ALA A 1 86 ? -14.764 0.949 18.515 1.00 95.25 86 ALA A O 1
ATOM 689 N N . GLN A 1 87 ? -13.421 2.492 17.602 1.00 96.31 87 GLN A N 1
ATOM 690 C CA . GLN A 1 87 ? -13.434 3.375 18.767 1.00 96.31 87 GLN A CA 1
ATOM 691 C C . GLN A 1 87 ? -14.804 4.039 18.969 1.00 96.31 87 GLN A C 1
ATOM 693 O O . GLN A 1 87 ? -15.266 4.139 20.108 1.00 96.31 87 GLN A O 1
ATOM 698 N N . GLU A 1 88 ? -15.458 4.475 17.893 1.00 97.00 88 GLU A N 1
ATOM 699 C CA . GLU A 1 88 ? -16.811 5.036 17.927 1.00 97.00 88 GLU A CA 1
ATOM 700 C C . GLU A 1 88 ? -17.830 3.990 18.385 1.00 97.00 88 GLU A C 1
ATOM 702 O O . GLU A 1 88 ? -18.536 4.232 19.363 1.00 97.00 88 GLU A O 1
ATOM 707 N N . GLN A 1 89 ? -17.818 2.791 17.796 1.00 96.25 89 GLN A N 1
ATOM 708 C CA . GLN A 1 89 ? -18.680 1.678 18.208 1.00 96.25 89 GLN A CA 1
ATOM 709 C C . GLN A 1 89 ? -18.450 1.284 19.670 1.00 96.25 89 GLN A C 1
ATOM 711 O O . GLN A 1 89 ? -19.401 1.070 20.422 1.00 96.25 89 GLN A O 1
ATOM 716 N N . SER A 1 90 ? -17.190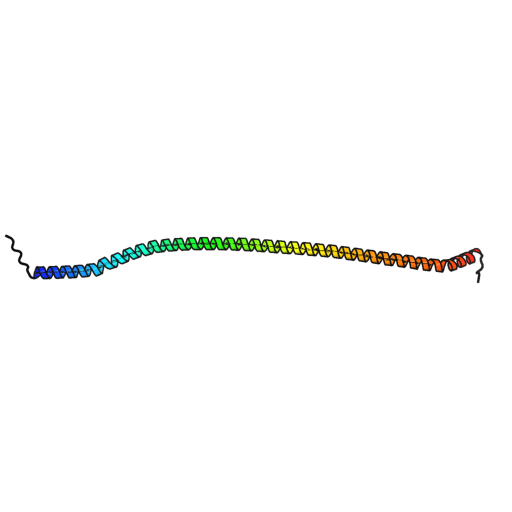 1.224 20.116 1.00 94.88 90 SER A N 1
ATOM 717 C CA . SER A 1 90 ? -16.880 0.943 21.520 1.00 94.88 90 SER A CA 1
ATOM 718 C C . SER A 1 90 ? -17.432 2.023 22.446 1.00 94.88 90 SER A C 1
ATOM 720 O O . SER A 1 90 ? -17.892 1.701 23.542 1.00 94.88 90 SER A O 1
ATOM 722 N N . ARG A 1 91 ? -17.369 3.295 22.043 1.00 96.50 91 ARG A N 1
ATOM 723 C CA . ARG A 1 91 ? -17.908 4.401 22.833 1.00 96.50 91 ARG A CA 1
ATOM 724 C C . ARG A 1 91 ? -19.431 4.342 22.894 1.00 96.50 91 ARG A C 1
ATOM 726 O O . ARG A 1 91 ? -19.979 4.519 23.978 1.00 96.50 91 ARG A O 1
ATOM 733 N N . GLU A 1 92 ? -20.092 4.071 21.773 1.00 96.81 92 GLU A N 1
ATOM 734 C CA . GLU A 1 92 ? -21.546 3.901 21.718 1.00 96.81 92 GLU A CA 1
ATOM 735 C C . GLU A 1 92 ? -22.012 2.737 22.593 1.00 96.81 92 GLU A C 1
ATOM 737 O O . GLU A 1 92 ? -22.924 2.918 23.392 1.00 96.81 92 GLU A O 1
ATOM 742 N N . LEU A 1 93 ? -21.342 1.583 22.531 1.00 96.69 93 LEU A N 1
ATOM 743 C CA . LEU A 1 93 ? -21.650 0.430 23.383 1.00 96.69 93 LEU A CA 1
ATOM 744 C C . LEU A 1 93 ? -21.521 0.751 24.875 1.00 96.69 93 LEU A C 1
ATOM 746 O O . LEU A 1 93 ? -22.370 0.353 25.671 1.00 96.69 93 LEU A O 1
ATOM 750 N N . ILE A 1 94 ? -20.466 1.469 25.270 1.00 96.62 94 ILE A N 1
ATOM 751 C CA . ILE A 1 94 ? -20.276 1.870 26.670 1.00 96.62 94 ILE A CA 1
ATOM 752 C C . ILE A 1 94 ? -21.374 2.844 27.105 1.00 96.62 94 ILE A C 1
ATOM 754 O O . ILE A 1 94 ? -21.884 2.723 28.220 1.00 96.62 94 ILE A O 1
ATOM 758 N N . GLU A 1 95 ? -21.743 3.799 26.251 1.00 96.75 95 GLU A N 1
ATOM 759 C CA . GLU A 1 95 ? -22.795 4.763 26.570 1.00 96.75 95 GLU A CA 1
ATOM 760 C C . GLU A 1 95 ? -24.164 4.079 26.674 1.00 96.75 95 GLU A C 1
ATOM 762 O O . GLU A 1 95 ? -24.866 4.289 27.659 1.00 96.75 95 GLU A O 1
ATOM 767 N N . GLN A 1 96 ? -24.492 3.177 25.744 1.00 96.44 96 GLN A N 1
ATOM 768 C CA . GLN A 1 96 ? -25.708 2.360 25.795 1.00 96.44 96 GLN A CA 1
ATOM 769 C C . GLN A 1 96 ? -25.767 1.521 27.074 1.00 96.44 96 GLN A C 1
ATOM 771 O O . GLN A 1 96 ? -26.755 1.579 27.802 1.00 96.44 96 GLN A O 1
ATOM 776 N N . ALA A 1 97 ? -24.689 0.808 27.418 1.00 95.19 97 ALA A N 1
ATOM 777 C CA . ALA A 1 97 ? -24.634 0.012 28.645 1.00 95.19 97 ALA A CA 1
ATOM 778 C C . ALA A 1 97 ? -24.804 0.878 29.908 1.00 95.19 97 ALA A C 1
ATOM 780 O O . ALA A 1 97 ? -25.430 0.466 30.890 1.00 95.19 97 ALA A O 1
ATOM 781 N N . ARG A 1 98 ? -24.259 2.100 29.897 1.00 95.88 98 ARG A N 1
ATOM 782 C CA . ARG A 1 98 ? -24.425 3.059 30.993 1.00 95.88 98 ARG A CA 1
ATOM 783 C C . ARG A 1 98 ? -25.864 3.555 31.093 1.00 95.88 98 ARG A C 1
ATOM 785 O O . ARG A 1 98 ? -26.390 3.663 32.204 1.00 95.88 98 ARG A O 1
ATOM 792 N N . GLU A 1 99 ? -26.493 3.839 29.961 1.00 96.81 99 GLU A N 1
ATOM 793 C CA . GLU A 1 99 ? -27.878 4.283 29.889 1.00 96.81 99 GLU A CA 1
ATOM 794 C C . GLU A 1 99 ? -28.828 3.177 30.368 1.00 96.81 99 GLU A C 1
ATOM 796 O O . GLU A 1 99 ? -29.616 3.413 31.286 1.00 96.81 99 GLU A O 1
ATOM 801 N N . GLU A 1 100 ? -28.664 1.945 29.884 1.00 95.50 100 GLU A N 1
ATOM 802 C CA . GLU A 1 100 ? -29.406 0.762 30.340 1.00 95.50 100 GLU A CA 1
ATOM 803 C C . GLU A 1 100 ? -29.235 0.514 31.844 1.00 95.50 100 GLU A C 1
ATOM 805 O O . GLU A 1 100 ? -30.215 0.294 32.564 1.00 95.50 100 GLU A O 1
ATOM 810 N N . SER A 1 101 ? -28.002 0.608 32.357 1.00 95.06 101 SER A N 1
ATOM 811 C CA . SER A 1 101 ? -27.744 0.492 33.794 1.00 95.06 101 SER A CA 1
ATOM 812 C C . SER A 1 101 ? -28.464 1.583 34.587 1.00 95.06 101 SER A C 1
ATOM 814 O O . SER A 1 101 ? -29.001 1.297 35.660 1.00 95.06 101 SER A O 1
ATOM 816 N N . SER A 1 102 ? -28.489 2.820 34.086 1.00 95.56 102 SER A N 1
ATOM 817 C CA . SER A 1 102 ? -29.157 3.936 34.757 1.00 95.56 102 SER A CA 1
ATOM 818 C C . SER A 1 102 ? -30.679 3.767 34.776 1.00 95.56 102 SER A C 1
ATOM 820 O O . SER A 1 102 ? -31.306 3.987 35.816 1.00 95.56 102 SER A O 1
ATOM 822 N N . GLN A 1 103 ? -31.262 3.296 33.669 1.00 96.50 103 GLN A N 1
ATOM 823 C CA . GLN A 1 103 ? -32.688 3.002 33.551 1.00 96.50 103 GLN A CA 1
ATOM 824 C C . GLN A 1 103 ? -33.081 1.850 34.474 1.00 96.50 103 GLN A C 1
ATOM 826 O O . GLN A 1 103 ? -34.049 1.968 35.224 1.00 96.50 103 GLN A O 1
ATOM 831 N N . THR A 1 104 ? -32.290 0.776 34.491 1.00 95.25 104 THR A N 1
ATOM 832 C CA . THR A 1 104 ? -32.502 -0.369 35.386 1.00 95.25 104 THR A CA 1
ATOM 833 C C . THR A 1 104 ? -32.469 0.074 36.847 1.00 95.25 104 THR A C 1
ATOM 835 O O . THR A 1 104 ? -33.359 -0.272 37.620 1.00 95.25 104 THR A O 1
ATOM 838 N N . LEU A 1 105 ? -31.490 0.900 37.234 1.00 95.69 105 LEU A N 1
ATOM 839 C CA . LEU A 1 105 ? -31.384 1.414 38.600 1.00 95.69 105 LEU A CA 1
ATOM 840 C C . LEU A 1 105 ? -32.584 2.298 38.978 1.00 95.69 105 LEU A C 1
ATOM 842 O O . LEU A 1 105 ? -33.068 2.230 40.108 1.00 95.69 105 LEU A O 1
ATOM 846 N N . ALA A 1 106 ? -33.069 3.124 38.048 1.00 95.75 106 ALA A N 1
ATOM 847 C CA . ALA A 1 106 ? -34.249 3.958 38.258 1.00 95.75 106 ALA A CA 1
ATOM 848 C C . ALA A 1 106 ? -35.520 3.110 38.435 1.00 95.75 106 ALA A C 1
ATOM 850 O O . ALA A 1 106 ? -36.283 3.347 39.373 1.00 95.75 106 ALA A O 1
ATOM 851 N N . GLN A 1 107 ? -35.710 2.086 37.598 1.00 95.38 107 GLN A N 1
ATOM 852 C CA . GLN A 1 107 ? -36.823 1.140 37.716 1.00 95.38 107 GLN A CA 1
ATOM 853 C C . GLN A 1 107 ? -36.782 0.383 39.047 1.00 95.38 107 GLN A C 1
ATOM 855 O O . GLN A 1 107 ? -37.803 0.295 39.726 1.00 95.38 107 GLN A O 1
ATOM 860 N N . LEU A 1 108 ? -35.601 -0.094 39.458 1.00 94.81 108 LEU A N 1
ATOM 861 C CA . LEU A 1 108 ? -35.419 -0.819 40.718 1.00 94.81 108 LEU A CA 1
ATOM 862 C C . LEU A 1 108 ? -35.729 0.058 41.940 1.00 94.81 108 LEU A C 1
ATOM 864 O O . LEU A 1 108 ? -36.317 -0.400 42.916 1.00 94.81 108 LEU A O 1
ATOM 868 N N . ARG A 1 109 ? -35.343 1.340 41.899 1.00 94.81 109 ARG A N 1
ATOM 869 C CA . ARG A 1 109 ? -35.695 2.305 42.953 1.00 94.81 109 ARG A CA 1
ATOM 870 C C . ARG A 1 109 ? -37.200 2.523 43.023 1.00 94.81 109 ARG A C 1
ATOM 872 O O . ARG A 1 109 ? -37.757 2.515 44.114 1.00 94.81 109 ARG A O 1
ATOM 879 N N . GLN A 1 110 ? -37.857 2.663 41.874 1.00 95.62 110 GLN A N 1
ATOM 880 C CA . GLN A 1 110 ? -39.304 2.842 41.819 1.00 95.62 110 GLN A CA 1
ATOM 881 C C . GLN A 1 110 ? -40.063 1.605 42.325 1.00 95.62 110 GLN A C 1
ATOM 883 O O . GLN A 1 110 ? -41.073 1.752 43.012 1.00 95.62 110 GLN A O 1
ATOM 888 N N . SER A 1 111 ? -39.602 0.390 42.007 1.00 94.19 111 SER A N 1
ATOM 889 C CA . SER A 1 111 ? -40.213 -0.837 42.529 1.00 94.19 111 SER A CA 1
ATOM 890 C C . SER A 1 111 ? -39.996 -0.982 44.034 1.00 94.19 111 SER A C 1
ATOM 892 O O . SER A 1 111 ? -40.951 -1.284 44.740 1.00 94.19 111 SER A O 1
ATOM 894 N N . LEU A 1 112 ? -38.795 -0.676 44.538 1.00 94.06 112 LEU A N 1
ATOM 895 C CA . LEU A 1 112 ? -38.512 -0.669 45.977 1.00 94.06 112 LEU A CA 1
ATOM 896 C C . LEU A 1 112 ? -39.384 0.333 46.737 1.00 94.06 112 LEU A C 1
ATOM 898 O O . LEU A 1 112 ? -39.923 -0.001 47.786 1.00 94.06 112 LEU A O 1
ATOM 902 N N . GLU A 1 113 ? -39.556 1.553 46.226 1.00 94.56 113 GLU A N 1
ATOM 903 C CA . GLU A 1 113 ? -40.444 2.538 46.855 1.00 94.56 113 GLU A CA 1
ATOM 904 C C . GLU A 1 113 ? -41.891 2.036 46.932 1.00 94.56 113 GLU A C 1
ATOM 906 O O . GLU A 1 113 ? -42.550 2.224 47.958 1.00 94.56 113 GLU A O 1
ATOM 911 N N . ARG A 1 114 ? -42.372 1.352 45.884 1.00 95.00 114 ARG A N 1
ATOM 912 C CA . ARG A 1 114 ? -43.699 0.721 45.880 1.00 95.00 114 ARG A CA 1
ATOM 913 C C . ARG A 1 114 ? -43.796 -0.419 46.891 1.00 95.00 114 ARG A C 1
ATOM 915 O O . ARG A 1 114 ? -44.726 -0.406 47.688 1.00 95.00 114 ARG A O 1
ATOM 922 N N . GLU A 1 115 ? -42.833 -1.339 46.911 1.00 93.19 115 GLU A N 1
ATOM 923 C CA . GLU A 1 115 ? -42.802 -2.452 47.874 1.00 93.19 115 GLU A CA 1
ATOM 924 C C . GLU A 1 115 ? -42.746 -1.953 49.321 1.00 93.19 115 GLU A C 1
ATOM 926 O O . GLU A 1 115 ? -43.440 -2.480 50.186 1.00 93.19 115 GLU A O 1
ATOM 931 N N . ILE A 1 116 ? -41.963 -0.906 49.605 1.00 94.06 116 ILE A N 1
ATOM 932 C CA . ILE A 1 116 ? -41.899 -0.305 50.944 1.00 94.06 116 ILE A CA 1
ATOM 933 C C . ILE A 1 116 ? -43.249 0.308 51.326 1.00 94.06 116 ILE A C 1
ATOM 935 O O . ILE A 1 116 ? -43.673 0.172 52.474 1.00 94.06 116 ILE A O 1
ATOM 939 N N . ALA A 1 117 ? -43.916 1.001 50.400 1.00 93.38 117 ALA A N 1
ATOM 940 C CA . ALA A 1 117 ? -45.233 1.578 50.653 1.00 93.38 117 ALA A CA 1
ATOM 941 C C . ALA A 1 117 ? -46.288 0.490 50.913 1.00 93.38 117 ALA A C 1
ATOM 943 O O . ALA A 1 117 ? -47.070 0.613 51.855 1.00 93.38 117 ALA A O 1
ATOM 944 N N . GLU A 1 118 ? -46.266 -0.589 50.132 1.00 93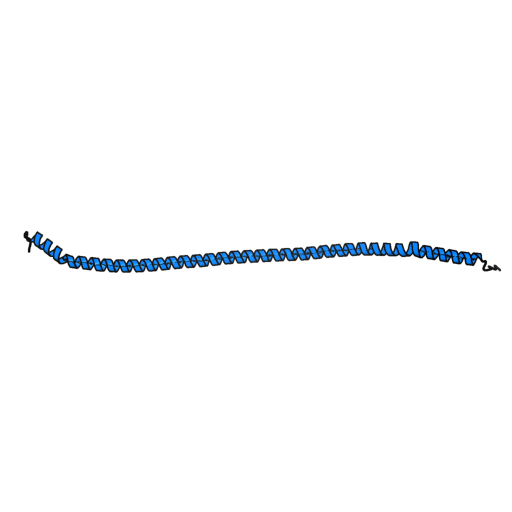.94 118 GLU A N 1
ATOM 945 C CA . GLU A 1 118 ? -47.177 -1.729 50.266 1.00 93.94 118 GLU A CA 1
ATOM 946 C C . GLU A 1 118 ? -46.933 -2.490 51.579 1.00 93.94 118 GLU A C 1
ATOM 948 O O . GLU A 1 118 ? -47.857 -2.675 52.366 1.00 93.94 118 GLU A O 1
ATOM 953 N N . ALA A 1 119 ? -45.674 -2.795 51.912 1.00 90.12 119 ALA A N 1
ATOM 954 C CA . ALA A 1 119 ? -45.310 -3.434 53.177 1.00 90.12 119 ALA A CA 1
ATOM 955 C C . ALA A 1 119 ? -45.675 -2.581 54.404 1.00 90.12 119 ALA A C 1
ATOM 957 O O . ALA A 1 119 ? -46.072 -3.119 55.439 1.00 90.12 119 ALA A O 1
ATOM 958 N N . ARG A 1 120 ? -45.553 -1.248 54.312 1.00 91.38 120 ARG A N 1
ATOM 959 C CA . ARG A 1 120 ? -46.023 -0.335 55.367 1.00 91.38 120 ARG A CA 1
ATOM 960 C C . ARG A 1 120 ? -47.537 -0.395 55.522 1.00 91.38 120 ARG A C 1
ATOM 962 O O . ARG A 1 120 ? -48.006 -0.472 56.653 1.00 91.38 120 ARG A O 1
ATOM 969 N N . HIS A 1 121 ? -48.274 -0.390 54.414 1.00 92.62 121 HIS A N 1
ATOM 970 C CA . HIS A 1 121 ? -49.729 -0.486 54.434 1.00 92.62 121 HIS A CA 1
ATOM 971 C C . HIS A 1 121 ? -50.206 -1.806 55.059 1.00 92.62 121 HIS A C 1
ATOM 973 O O . HIS A 1 121 ? -51.064 -1.796 55.940 1.00 92.62 121 HIS A O 1
ATOM 979 N N . ASP A 1 122 ? -49.587 -2.927 54.687 1.00 90.00 122 ASP A N 1
ATOM 980 C CA . ASP A 1 122 ? -49.871 -4.243 55.270 1.00 90.00 122 ASP A CA 1
ATOM 981 C C . ASP A 1 122 ? -49.557 -4.298 56.771 1.00 90.00 122 ASP A C 1
ATOM 983 O O . ASP A 1 122 ? -50.316 -4.879 57.552 1.00 90.00 122 ASP A O 1
ATOM 987 N N . LEU A 1 123 ? -48.451 -3.679 57.206 1.00 86.00 123 LEU A N 1
ATOM 988 C CA . LEU A 1 123 ? -48.145 -3.562 58.632 1.00 86.00 123 LEU A CA 1
ATOM 989 C C . LEU A 1 123 ? -49.221 -2.758 59.361 1.00 86.00 123 LEU A C 1
ATOM 991 O O . LEU A 1 123 ? -49.692 -3.211 60.400 1.00 86.00 123 LEU A O 1
ATOM 995 N N . GLU A 1 124 ? -49.622 -1.603 58.825 1.00 87.81 124 GLU A N 1
ATOM 996 C CA . GLU A 1 124 ? -50.663 -0.754 59.413 1.00 87.81 124 GLU A CA 1
ATOM 997 C C . GLU A 1 124 ? -51.993 -1.498 59.577 1.00 87.81 124 GLU A C 1
ATOM 999 O O . GLU A 1 124 ? -52.620 -1.395 60.631 1.00 87.81 124 GLU A O 1
ATOM 1004 N N . GLN A 1 125 ? -52.386 -2.314 58.594 1.00 88.25 125 GLN A N 1
ATOM 1005 C CA . GLN A 1 125 ? -53.583 -3.156 58.688 1.00 88.25 125 GLN A CA 1
ATOM 1006 C C . GLN A 1 125 ? -53.480 -4.242 59.769 1.00 88.25 125 GLN A C 1
ATOM 1008 O O . GLN A 1 125 ? -54.498 -4.627 60.337 1.00 88.25 125 GLN A O 1
ATOM 1013 N N . ARG A 1 126 ? -52.269 -4.724 60.077 1.00 82.00 126 ARG A N 1
ATOM 1014 C CA . ARG A 1 126 ? -52.015 -5.769 61.085 1.00 82.00 126 ARG A CA 1
ATOM 1015 C C . ARG A 1 126 ? -51.805 -5.233 62.505 1.00 82.00 126 ARG A C 1
ATOM 1017 O O . ARG A 1 126 ? -51.883 -6.007 63.459 1.00 82.00 126 ARG A O 1
ATOM 1024 N N . ILE A 1 127 ? -51.554 -3.932 62.682 1.00 81.81 127 ILE A N 1
ATOM 1025 C CA . ILE A 1 127 ? -51.402 -3.292 64.006 1.00 81.81 127 ILE A CA 1
ATOM 1026 C C . ILE A 1 127 ? -52.588 -3.577 64.958 1.00 81.81 127 ILE A C 1
ATOM 1028 O O . ILE A 1 127 ? -52.322 -3.871 66.129 1.00 81.81 127 ILE A O 1
ATOM 1032 N N . PRO A 1 128 ? -53.868 -3.531 64.529 1.00 80.69 128 PRO A N 1
ATOM 1033 C CA . PRO A 1 128 ? -55.011 -3.842 65.390 1.00 80.69 128 PRO A CA 1
ATOM 1034 C C . PRO A 1 128 ? -54.999 -5.292 65.885 1.00 80.69 128 PRO A C 1
ATOM 1036 O O . PRO A 1 128 ? -55.219 -5.530 67.072 1.00 80.69 128 PRO A O 1
ATOM 1039 N N . ASP A 1 129 ? -54.670 -6.245 65.009 1.00 81.25 129 ASP A N 1
ATOM 1040 C CA . ASP A 1 129 ? -54.602 -7.671 65.348 1.00 81.25 129 ASP A CA 1
ATOM 1041 C C . ASP A 1 129 ? -53.492 -7.949 66.366 1.00 81.25 129 ASP A C 1
ATOM 1043 O O . ASP A 1 129 ? -53.730 -8.601 67.385 1.00 81.25 129 ASP A O 1
ATOM 1047 N N . PHE A 1 130 ? -52.302 -7.373 66.161 1.00 77.25 130 PHE A N 1
ATOM 1048 C CA . PHE A 1 130 ? -51.208 -7.460 67.133 1.00 77.25 130 PHE A CA 1
ATOM 1049 C C . PHE A 1 130 ? -51.560 -6.792 68.468 1.00 77.25 130 PHE A C 1
ATOM 1051 O O . PHE A 1 130 ? -51.229 -7.318 69.531 1.00 77.25 130 PHE A O 1
ATOM 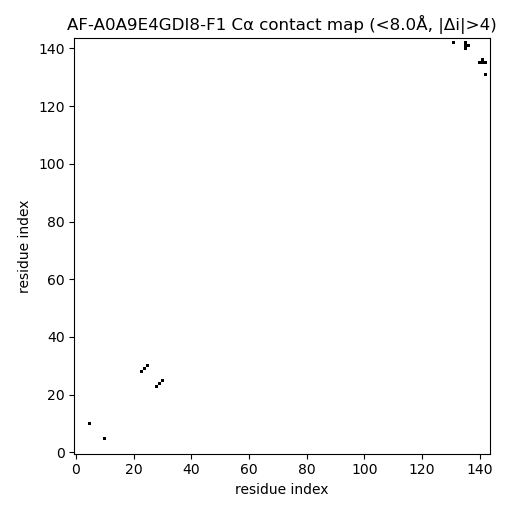1058 N N . SER A 1 131 ? -52.248 -5.647 68.438 1.00 79.94 131 SER A N 1
ATOM 1059 C CA . SER A 1 131 ? -52.680 -4.946 69.655 1.00 79.94 131 SER A CA 1
ATOM 1060 C C . SER A 1 131 ? -53.684 -5.780 70.454 1.00 79.94 131 SER A C 1
ATOM 1062 O O . SER A 1 131 ? -53.568 -5.877 71.678 1.00 79.94 131 SER A O 1
ATOM 1064 N N . ASN A 1 132 ? -54.620 -6.439 69.765 1.00 78.31 132 ASN A N 1
ATOM 1065 C CA . ASN A 1 132 ? -55.582 -7.358 70.368 1.00 78.31 132 ASN A CA 1
ATOM 1066 C C . ASN A 1 132 ? -54.899 -8.604 70.948 1.00 78.31 132 ASN A C 1
ATOM 1068 O O . ASN A 1 132 ? -55.225 -9.015 72.062 1.00 78.31 132 ASN A O 1
ATOM 1072 N N . GLU A 1 133 ? -53.917 -9.180 70.250 1.00 78.75 133 GLU A N 1
ATOM 1073 C CA . GLU A 1 133 ? -53.163 -10.343 70.733 1.00 78.75 133 GLU A CA 1
ATOM 1074 C C . GLU A 1 133 ? -52.345 -10.017 71.996 1.00 78.75 133 GLU A C 1
ATOM 1076 O O . GLU A 1 133 ? -52.346 -10.781 72.969 1.00 78.75 133 GLU A O 1
ATOM 1081 N N . ILE A 1 134 ? -51.693 -8.849 72.027 1.00 78.19 134 ILE A N 1
ATOM 1082 C CA . ILE A 1 134 ? -50.951 -8.370 73.200 1.00 78.19 134 ILE A CA 1
ATOM 1083 C C . ILE A 1 134 ? -51.906 -8.108 74.368 1.00 78.19 134 ILE A C 1
ATOM 1085 O O . ILE A 1 134 ? -51.637 -8.568 75.481 1.00 78.19 134 ILE A O 1
ATOM 1089 N N . ALA A 1 135 ? -53.029 -7.421 74.132 1.00 75.62 135 ALA A N 1
ATOM 1090 C CA . ALA A 1 135 ? -54.036 -7.162 75.159 1.00 75.62 135 ALA A CA 1
ATOM 1091 C C . ALA A 1 135 ? -54.616 -8.468 75.730 1.00 75.62 135 ALA A C 1
ATOM 1093 O O . ALA A 1 135 ? -54.724 -8.609 76.949 1.00 75.62 135 ALA A O 1
ATOM 1094 N N . ALA A 1 136 ? -54.900 -9.457 74.877 1.00 74.25 136 ALA A N 1
ATOM 1095 C CA . ALA A 1 136 ? -55.369 -10.778 75.289 1.00 74.25 136 ALA A CA 1
ATOM 1096 C C . ALA A 1 136 ? -54.334 -11.539 76.141 1.00 74.25 136 ALA A C 1
ATOM 1098 O O . ALA A 1 136 ? -54.707 -12.175 77.131 1.00 74.25 136 ALA A O 1
ATOM 1099 N N . ARG A 1 137 ? -53.034 -11.450 75.812 1.00 74.06 137 ARG A N 1
ATOM 1100 C CA . ARG A 1 137 ? -51.955 -12.053 76.620 1.00 74.06 137 ARG A CA 1
ATOM 1101 C C . ARG A 1 137 ? -51.742 -11.356 77.964 1.00 74.06 137 ARG A C 1
ATOM 1103 O O . ARG A 1 137 ? -51.501 -12.043 78.952 1.00 74.06 137 ARG A O 1
ATOM 1110 N N . LEU A 1 138 ? -51.826 -10.025 78.016 1.00 70.00 138 LEU A N 1
ATOM 1111 C CA . LEU A 1 138 ? -51.634 -9.243 79.247 1.00 70.00 138 LEU A CA 1
ATOM 1112 C C . LEU A 1 138 ? -52.819 -9.362 80.214 1.00 70.00 138 LEU A C 1
ATOM 1114 O O . LEU A 1 138 ? -52.618 -9.390 81.425 1.00 70.00 138 LEU A O 1
ATOM 1118 N N . LEU A 1 139 ? -54.045 -9.457 79.690 1.00 68.56 139 LEU A N 1
ATOM 1119 C CA . LEU A 1 139 ? -55.271 -9.581 80.487 1.00 68.56 139 LEU A CA 1
ATOM 1120 C C . LEU A 1 139 ? -55.637 -11.038 80.820 1.00 68.56 139 LEU A C 1
ATOM 1122 O O . LEU A 1 139 ? -56.587 -11.275 81.566 1.00 68.56 139 LEU A O 1
ATOM 1126 N N . GLY A 1 140 ? -54.900 -12.022 80.290 1.00 60.41 140 GLY A N 1
ATOM 1127 C CA . GLY A 1 140 ? -55.100 -13.448 80.575 1.00 60.41 140 GLY A CA 1
ATOM 1128 C C . GLY A 1 140 ? -56.450 -14.010 80.111 1.00 60.41 140 GLY A C 1
ATOM 1129 O O . GLY A 1 140 ? -56.826 -15.113 80.511 1.00 60.41 140 GLY A O 1
ATOM 1130 N N . ARG A 1 141 ? -57.201 -13.268 79.288 1.00 61.72 141 ARG A N 1
ATOM 1131 C CA . ARG A 1 141 ? -58.510 -13.669 78.767 1.00 61.72 141 ARG A CA 1
ATOM 1132 C C . ARG A 1 141 ? -58.723 -13.042 77.393 1.00 61.72 141 ARG A C 1
ATOM 1134 O O . ARG A 1 141 ? -58.570 -11.836 77.230 1.00 61.72 141 ARG A O 1
ATOM 1141 N N . SER A 1 142 ? -59.063 -13.874 76.413 1.00 44.31 142 SER A N 1
ATOM 1142 C CA . SER A 1 142 ? -59.391 -13.450 75.051 1.00 44.31 142 SER A CA 1
ATOM 1143 C C . SER A 1 142 ? -60.582 -12.490 75.070 1.00 44.31 142 SER A C 1
ATOM 1145 O O . SER A 1 142 ? -61.655 -12.864 75.554 1.00 44.31 142 SER A O 1
ATOM 1147 N N . LEU A 1 143 ? -60.395 -11.276 74.553 1.00 54.88 143 LEU A N 1
ATOM 1148 C CA . LEU A 1 143 ? -61.498 -10.375 74.239 1.00 54.88 143 LEU A CA 1
ATOM 1149 C C . LEU A 1 143 ? -62.051 -10.789 72.871 1.00 54.88 143 LEU A C 1
ATOM 1151 O O . LEU A 1 143 ? -61.334 -10.757 71.875 1.00 54.88 143 LEU A O 1
ATOM 1155 N N . THR A 1 144 ? -63.287 -11.284 72.895 1.00 46.81 144 THR A N 1
ATOM 1156 C CA . THR A 1 144 ? -64.177 -11.471 71.739 1.00 46.81 144 THR A CA 1
ATOM 1157 C C . THR A 1 144 ? -64.515 -10.153 71.075 1.00 46.81 144 THR A C 1
ATOM 1159 O O . THR A 1 144 ? -64.736 -9.190 71.847 1.00 46.81 144 THR A O 1
#

Sequence (144 aa):
MLAFPPDWTFFCQIVLFLVLWAVLRRVLFEPNLVLLANREHNSAGALQEATQIKADAEVKGQEYRTQLAEARSGAMQEVDAVYREAQEQSRELIEQAREESSQTLAQLRQSLEREIAEARHDLEQRIPDFSNEIAARLLGRSLT

Solvent-accessible surface area (backbone atoms only — not comparable to full-atom values): 7882 Å² total; per-residue (Å²): 132,91,79,78,75,90,48,72,64,57,58,50,50,51,53,50,49,51,52,51,49,53,50,45,47,65,68,47,52,53,56,50,53,51,51,52,51,50,52,52,48,52,53,52,46,52,50,51,50,54,50,48,54,50,51,52,51,50,52,52,51,50,52,51,52,49,52,52,52,50,52,51,50,50,53,51,52,51,51,54,49,52,52,50,52,51,51,50,53,51,49,50,52,52,50,50,53,50,49,52,51,50,52,51,52,51,52,51,50,54,50,49,54,48,51,53,52,50,54,49,52,55,48,59,70,44,48,62,58,52,51,50,52,51,50,23,64,76,65,75,48,81,79,128

Foldseek 3Di:
DDDDDPDVVVVVVVVVVVVVVVCCCVPPVVVVVVVVVVVVCVVVVVVVVVVVVVVVCVVVVVVVVVVVVVVVVVVVVVVVVVVVVVVVVVVVVVVVVVVVVVVVVVVVVVVVVVVVVVVVVVVVVCVVVVVQVVVCVVVVHRDD

Secondary structure (DSSP, 8-state):
-------HHHHHHHHHHHHHHHHHIIIIIHHHHHHHHHHHHHHHHHHHHHHHHHHHHHHHHHHHHHHHHHHHHHHHHHHHHHHHHHHHHHHHHHHHHHHHHHHHHHHHHHHHHHHHHHHHHHHHHHHHHHHHHHHHHHHTS---